Protein AF-A0A1Q9LQE5-F1 (afdb_monomer_lite)

Organism: NCBI:txid1193682

Foldseek 3Di:
DQLLVLLLVLLVVLLVLLVVCAPPPQLVLQLVLLVQLLVLLVVLLVCVVVVHALVVNLVSNVCSLPRDPVNVVLQVVLVVCVVPHDRHSSSSSSVSCVVSSVVLNVLSNVLSVLSVVLVVLVVVLPDPPDDPVVSVVSVVVSVVSVVVSSVSSVSSSVSSVSNSVSSCCSNVPDDD

Secondary structure (DSSP, 8-state):
--THHHHHHHHHHTGGGGGGGTT-HHHHHHHHHHHHHHHHHHHHHHHHHTT--HHHHHHHHTTTTSPPHHHHHHHHHHHHHHHHSPPPHHHHHHHHHHHHHHHHHHHHHHHHHHHHHHHHHHHHHT-TTS-HHHHHHHHHHHHHHHHHHHHHHHHHHHHHHHHHHHHHHHHH----

pLDDT: mean 89.8, std 9.37, range [42.75, 97.19]

Sequence (176 aa):
MRTGEPLSHALSTLRADRHALRGEHAPALVVAALHQGAVLWEMAVSAFDQGAGALDVVDGVDRALAPGPELAGEFARARERAEHALPVAVDRFMLAVEPVLGELEARSQAVVGKLRKAAGMERKSQSRWRGSERRATLLVERDLVVEEVRVAIAALLDEVGAAKSALDKFLARSPR

Radius of gyration: 19.89 Å; chains: 1; bounding box: 49×28×58 Å

Structure (mmCIF, N/CA/C/O backbone):
data_AF-A0A1Q9LQE5-F1
#
_entry.id   AF-A0A1Q9LQE5-F1
#
loop_
_atom_site.group_PDB
_atom_site.id
_atom_site.type_symbol
_atom_site.label_atom_id
_atom_site.label_alt_id
_atom_site.label_comp_id
_atom_site.label_asym_id
_atom_site.label_entity_id
_atom_site.label_seq_id
_atom_site.pdbx_PDB_ins_code
_atom_site.Cartn_x
_atom_site.Cartn_y
_atom_site.Cartn_z
_atom_site.occupancy
_atom_site.B_iso_or_equiv
_atom_site.auth_seq_id
_atom_site.auth_comp_id
_atom_site.auth_asym_id
_atom_site.auth_atom_id
_atom_site.pdbx_PDB_model_num
ATOM 1 N N . MET A 1 1 ? 11.270 -11.385 7.922 1.00 42.75 1 MET A N 1
ATOM 2 C CA . MET A 1 1 ? 9.993 -11.383 8.668 1.00 42.75 1 MET A CA 1
ATOM 3 C C . MET A 1 1 ? 8.879 -11.075 7.688 1.00 42.75 1 MET A C 1
ATOM 5 O O . MET A 1 1 ? 9.031 -10.121 6.936 1.00 42.75 1 MET A O 1
ATOM 9 N N . ARG A 1 2 ? 7.818 -11.888 7.647 1.00 53.72 2 ARG A N 1
ATOM 10 C CA . ARG A 1 2 ? 6.624 -11.609 6.831 1.00 53.72 2 ARG A CA 1
ATOM 11 C C . ARG A 1 2 ? 5.779 -10.574 7.583 1.00 53.72 2 ARG A C 1
ATOM 13 O O . ARG A 1 2 ? 5.435 -10.823 8.731 1.00 53.72 2 ARG A O 1
ATOM 20 N N . THR A 1 3 ? 5.440 -9.439 6.978 1.00 58.16 3 THR A N 1
ATOM 21 C CA . THR A 1 3 ? 4.709 -8.323 7.635 1.00 58.16 3 THR A CA 1
ATOM 22 C C . THR A 1 3 ? 3.282 -8.670 8.087 1.00 58.16 3 THR A C 1
ATOM 24 O O . THR A 1 3 ? 2.719 -7.998 8.951 1.00 58.16 3 THR A O 1
ATOM 27 N N . GLY A 1 4 ? 2.719 -9.786 7.610 1.00 58.00 4 GLY A N 1
ATOM 28 C CA . GLY A 1 4 ? 1.448 -10.329 8.104 1.00 58.00 4 GLY A CA 1
ATOM 29 C C . GLY A 1 4 ? 1.481 -10.858 9.551 1.00 58.00 4 GLY A C 1
ATOM 30 O O . GLY A 1 4 ? 0.439 -10.881 10.214 1.00 58.00 4 GLY A O 1
ATOM 31 N N . GLU A 1 5 ? 2.649 -11.257 10.072 1.00 66.44 5 GLU A N 1
ATOM 32 C CA . GLU A 1 5 ? 2.821 -11.621 11.491 1.00 66.44 5 GLU A CA 1
ATOM 33 C C . GLU A 1 5 ? 2.665 -10.408 12.429 1.00 66.44 5 GLU A C 1
ATOM 35 O O . GLU A 1 5 ? 1.870 -10.510 13.367 1.00 66.44 5 GLU A O 1
ATOM 40 N N . PRO A 1 6 ? 3.323 -9.254 12.172 1.00 78.25 6 PRO A N 1
ATOM 41 C CA . PRO A 1 6 ? 3.128 -8.020 12.930 1.00 78.25 6 PRO A CA 1
ATOM 42 C C . PRO A 1 6 ? 1.665 -7.617 13.095 1.00 78.25 6 PRO A C 1
ATOM 44 O O . PRO A 1 6 ? 1.225 -7.361 14.215 1.00 78.25 6 PRO A O 1
ATOM 47 N N . LEU A 1 7 ? 0.887 -7.621 12.008 1.00 85.81 7 LEU A N 1
ATOM 48 C CA . LEU A 1 7 ? -0.514 -7.211 12.068 1.00 85.81 7 LEU A CA 1
ATOM 49 C C . LEU A 1 7 ? -1.382 -8.231 12.802 1.00 85.81 7 LEU A C 1
ATOM 51 O O . LEU A 1 7 ? -2.207 -7.858 13.628 1.00 85.81 7 LEU A O 1
ATOM 55 N N . SER A 1 8 ? -1.184 -9.527 12.556 1.00 85.75 8 SER A N 1
ATOM 56 C CA . SER A 1 8 ? -1.928 -10.570 13.275 1.00 85.75 8 SER A CA 1
ATOM 57 C C . SER A 1 8 ? -1.664 -10.511 14.783 1.00 85.75 8 SER A C 1
ATOM 59 O O . SER A 1 8 ? -2.589 -10.671 15.581 1.00 85.75 8 SER A O 1
ATOM 61 N N . HIS A 1 9 ? -0.417 -10.233 15.173 1.00 87.19 9 HIS A N 1
ATOM 62 C CA . HIS A 1 9 ? -0.033 -10.015 16.562 1.00 87.19 9 HIS A CA 1
ATOM 63 C C . HIS A 1 9 ? -0.676 -8.740 17.131 1.00 87.19 9 HIS A C 1
ATOM 65 O O . HIS A 1 9 ? -1.316 -8.807 18.180 1.00 87.19 9 HIS A O 1
ATOM 71 N N . ALA A 1 10 ? -0.601 -7.611 16.421 1.00 85.75 10 ALA A N 1
ATOM 72 C CA . ALA A 1 10 ? -1.224 -6.349 16.828 1.00 85.75 10 ALA A CA 1
ATOM 73 C C . ALA A 1 10 ? -2.752 -6.469 16.982 1.00 85.75 10 ALA A C 1
ATOM 75 O O . ALA A 1 10 ? -3.330 -5.981 17.944 1.00 85.75 10 ALA A O 1
ATOM 76 N N . LEU A 1 11 ? -3.424 -7.203 16.095 1.00 89.50 11 LEU A N 1
ATOM 77 C CA . LEU A 1 11 ? -4.863 -7.460 16.199 1.00 89.50 11 LEU A CA 1
ATOM 78 C C . LEU A 1 11 ? -5.206 -8.431 17.338 1.00 89.50 11 LEU A C 1
ATOM 80 O O . LEU A 1 11 ? -6.315 -8.397 17.874 1.00 89.50 11 LEU A O 1
ATOM 84 N N . SER A 1 12 ? -4.281 -9.310 17.733 1.00 89.12 12 SER A N 1
ATOM 85 C CA . SER A 1 12 ? -4.516 -10.245 18.837 1.00 89.12 12 SER A CA 1
ATOM 86 C C . SER A 1 12 ? -4.635 -9.537 20.189 1.00 89.12 12 SER A C 1
ATOM 88 O O . SER A 1 12 ? -5.452 -9.952 21.015 1.00 89.12 12 SER A O 1
ATOM 90 N N . THR A 1 13 ? -3.905 -8.434 20.385 1.00 89.50 13 THR A N 1
ATOM 91 C CA . THR A 1 13 ? -3.976 -7.621 21.610 1.00 89.50 13 THR A CA 1
ATOM 92 C C . THR A 1 13 ? -5.293 -6.844 21.704 1.00 89.50 13 THR A C 1
ATOM 94 O O . THR A 1 13 ? -5.774 -6.583 22.802 1.00 89.50 13 THR A O 1
ATOM 97 N N . LEU A 1 14 ? -5.940 -6.573 20.565 1.00 90.81 14 LEU A N 1
ATOM 98 C CA . LEU A 1 14 ? -7.230 -5.878 20.457 1.00 90.81 14 LEU A CA 1
ATOM 99 C C . LEU A 1 14 ? -8.440 -6.817 20.463 1.00 90.81 14 LEU A C 1
ATOM 101 O O . LEU A 1 14 ? -9.565 -6.414 20.165 1.00 90.81 14 LEU A O 1
ATOM 105 N N . ARG A 1 15 ? -8.251 -8.100 20.786 1.00 88.88 15 ARG A N 1
ATOM 106 C CA . ARG A 1 15 ? -9.335 -9.089 20.727 1.00 88.88 15 ARG A CA 1
ATOM 107 C C . ARG A 1 15 ? -10.528 -8.731 21.620 1.00 88.88 15 ARG A C 1
ATOM 109 O O . ARG A 1 15 ? -11.655 -9.025 21.228 1.00 88.88 15 ARG A O 1
ATOM 116 N N . ALA A 1 16 ? -10.289 -8.104 22.773 1.00 88.12 16 ALA A N 1
ATOM 117 C CA . ALA A 1 16 ? -11.345 -7.650 23.682 1.00 88.12 16 ALA A CA 1
ATOM 118 C C . ALA A 1 16 ? -12.178 -6.491 23.099 1.00 88.12 16 ALA A C 1
ATOM 120 O O . ALA A 1 16 ? -13.371 -6.393 23.370 1.00 88.12 16 ALA A O 1
ATOM 121 N N . ASP A 1 17 ? -11.573 -5.673 22.236 1.00 89.25 17 ASP A N 1
ATOM 122 C CA . ASP A 1 17 ? -12.185 -4.477 21.644 1.00 89.25 17 ASP A CA 1
ATOM 123 C C . ASP A 1 17 ? -13.004 -4.771 20.389 1.00 89.25 17 ASP A C 1
ATOM 125 O O . ASP A 1 17 ? -13.729 -3.916 19.885 1.00 89.25 17 ASP A O 1
ATOM 129 N N . ARG A 1 18 ? -12.918 -6.000 19.878 1.00 85.88 18 ARG A N 1
ATOM 130 C CA . ARG A 1 18 ? -13.476 -6.394 18.584 1.00 85.88 18 ARG A CA 1
ATOM 131 C C . ARG A 1 18 ? -14.960 -6.051 18.419 1.00 85.88 18 ARG A C 1
ATOM 133 O O . ARG A 1 18 ? -15.360 -5.609 17.346 1.00 85.88 18 ARG A O 1
ATOM 140 N N . HIS A 1 19 ? -15.776 -6.243 19.455 1.00 85.94 19 HIS A N 1
ATOM 141 C CA . HIS A 1 19 ? -17.210 -5.942 19.382 1.00 85.94 19 HIS A CA 1
ATOM 142 C C . HIS A 1 19 ? -17.487 -4.444 19.218 1.00 85.94 19 HIS A C 1
ATOM 144 O O . HIS A 1 19 ? -18.407 -4.080 18.491 1.00 85.94 19 HIS A O 1
ATOM 150 N N . ALA A 1 20 ? -16.671 -3.594 19.844 1.00 89.00 20 ALA A N 1
ATOM 151 C CA . ALA A 1 20 ? -16.793 -2.143 19.759 1.00 89.00 20 ALA A CA 1
ATOM 152 C C . ALA A 1 20 ? -16.316 -1.582 18.409 1.00 89.00 20 ALA A C 1
ATOM 154 O O . ALA A 1 20 ? -16.651 -0.460 18.069 1.00 89.00 20 ALA A O 1
ATOM 155 N N . LEU A 1 21 ? -15.566 -2.361 17.623 1.00 89.94 21 LEU A N 1
ATOM 156 C CA . LEU A 1 21 ? -15.099 -1.975 16.285 1.00 89.94 21 LEU A CA 1
ATOM 157 C C . LEU A 1 21 ? -16.122 -2.264 15.177 1.00 89.94 21 LEU A C 1
ATOM 159 O O . LEU A 1 21 ? -15.861 -2.032 13.996 1.00 89.94 21 LEU A O 1
ATOM 163 N N . ARG A 1 22 ? -17.282 -2.828 15.521 1.00 84.19 22 ARG A N 1
ATOM 164 C CA . ARG A 1 22 ? -18.277 -3.243 14.537 1.00 84.19 22 ARG A CA 1
ATOM 165 C C . ARG A 1 22 ? -19.078 -2.048 14.029 1.00 84.19 22 ARG A C 1
ATOM 167 O O . ARG A 1 22 ? -19.737 -1.372 14.804 1.00 84.19 22 ARG A O 1
ATOM 174 N N . GLY A 1 23 ? -19.104 -1.879 12.707 1.00 85.12 23 GLY A N 1
ATOM 175 C CA . GLY A 1 23 ? -19.812 -0.763 12.069 1.00 85.12 23 GLY A CA 1
ATOM 176 C C . GLY A 1 23 ? -19.050 0.558 12.148 1.00 85.12 23 GLY A C 1
ATOM 177 O O . GLY A 1 23 ? -19.525 1.552 11.608 1.00 85.12 23 GLY A O 1
ATOM 178 N N . GLU A 1 24 ? -17.867 0.554 12.766 1.00 91.94 24 GLU A N 1
ATOM 179 C CA . GLU A 1 24 ? -16.967 1.695 12.755 1.00 91.94 24 GLU A CA 1
ATOM 180 C C . GLU A 1 24 ? -16.450 1.947 11.340 1.00 91.94 24 GLU A C 1
ATOM 182 O O . GLU A 1 24 ? -16.108 1.025 10.592 1.00 91.94 24 GLU A O 1
ATOM 187 N N . HIS A 1 25 ? -16.372 3.225 10.991 1.00 92.62 25 HIS A N 1
ATOM 188 C CA . HIS A 1 25 ? -15.945 3.667 9.669 1.00 92.62 25 HIS A CA 1
ATOM 189 C C . HIS A 1 25 ? -14.440 3.469 9.449 1.00 92.62 25 HIS A C 1
ATOM 191 O O . HIS A 1 25 ? -14.009 3.012 8.392 1.00 92.62 25 HIS A O 1
ATOM 197 N N . ALA A 1 26 ? -13.624 3.736 10.473 1.00 93.19 26 ALA A N 1
ATOM 198 C CA . ALA A 1 26 ? -12.168 3.730 10.341 1.00 93.19 26 ALA A CA 1
ATOM 199 C C . ALA A 1 26 ? -11.573 2.356 9.939 1.00 93.19 26 ALA A C 1
ATOM 201 O O . ALA A 1 26 ? -10.749 2.317 9.021 1.00 93.19 26 ALA A O 1
ATOM 202 N N . PRO A 1 27 ? -12.013 1.205 10.498 1.00 93.19 27 PRO A N 1
ATOM 203 C CA . PRO A 1 27 ? -11.592 -0.107 9.998 1.00 93.19 27 PRO A CA 1
ATOM 204 C C . PRO A 1 27 ? -11.958 -0.361 8.530 1.00 93.19 27 PRO A C 1
ATOM 206 O O . PRO A 1 27 ? -11.178 -0.982 7.806 1.00 93.19 27 PRO A O 1
ATOM 209 N N . ALA A 1 28 ? -13.113 0.131 8.068 1.00 92.69 28 ALA A N 1
ATOM 210 C CA . ALA A 1 28 ? -13.520 -0.007 6.672 1.00 92.69 28 ALA A CA 1
ATOM 211 C C . ALA A 1 28 ? -12.613 0.809 5.736 1.00 92.69 28 ALA A C 1
ATOM 213 O O . ALA A 1 28 ? -12.234 0.308 4.678 1.00 92.69 28 ALA A O 1
ATOM 214 N N . LEU A 1 29 ? -12.193 2.011 6.152 1.00 94.56 29 LEU A N 1
ATOM 215 C CA . LEU A 1 29 ? -11.227 2.830 5.409 1.00 94.56 29 LEU A CA 1
ATOM 216 C C . LEU A 1 29 ? -9.871 2.132 5.247 1.00 94.56 29 LEU A C 1
ATOM 218 O O . LEU A 1 29 ? -9.301 2.156 4.158 1.00 94.56 29 LEU A O 1
ATOM 222 N N . VAL A 1 30 ? -9.370 1.468 6.295 1.00 95.12 30 VAL A N 1
ATOM 223 C CA . VAL A 1 30 ? -8.126 0.679 6.226 1.00 95.12 30 VAL A CA 1
ATOM 224 C C . VAL A 1 30 ? -8.242 -0.434 5.182 1.00 95.12 30 VAL A C 1
ATOM 226 O O . VAL A 1 30 ? -7.365 -0.584 4.329 1.00 95.12 30 VAL A O 1
ATOM 229 N N . VAL A 1 31 ? -9.322 -1.221 5.235 1.00 93.69 31 VAL A N 1
ATOM 230 C CA . VAL A 1 31 ? -9.542 -2.331 4.293 1.00 93.69 31 VAL A CA 1
ATOM 231 C C . VAL A 1 31 ? -9.688 -1.809 2.863 1.00 93.69 31 VAL A C 1
ATOM 233 O O . VAL A 1 31 ? -9.109 -2.387 1.941 1.00 93.69 31 VAL A O 1
ATOM 236 N N . ALA A 1 32 ? -10.410 -0.702 2.675 1.00 93.62 32 ALA A N 1
ATOM 237 C CA . ALA A 1 32 ? -10.574 -0.059 1.378 1.00 93.62 32 ALA A CA 1
ATOM 238 C C . ALA A 1 32 ? -9.234 0.427 0.804 1.00 93.62 32 ALA A C 1
ATOM 240 O O . ALA A 1 32 ? -8.944 0.144 -0.357 1.00 93.62 32 ALA A O 1
ATOM 241 N N . ALA A 1 33 ? -8.391 1.075 1.615 1.00 94.81 33 ALA A N 1
ATOM 242 C CA . ALA A 1 33 ? -7.073 1.549 1.192 1.00 94.81 33 ALA A CA 1
ATOM 243 C C . ALA A 1 33 ? -6.151 0.393 0.767 1.00 94.81 33 ALA A C 1
ATOM 245 O O . ALA A 1 33 ? -5.557 0.439 -0.310 1.00 94.81 33 ALA A O 1
ATOM 246 N N . LEU A 1 34 ? -6.087 -0.684 1.560 1.00 95.38 34 LEU A N 1
ATOM 247 C CA . LEU A 1 34 ? -5.317 -1.883 1.204 1.00 95.38 34 LEU A CA 1
ATOM 248 C C . LEU A 1 34 ? -5.832 -2.534 -0.084 1.00 95.38 34 LEU A C 1
ATOM 250 O O . LEU A 1 34 ? -5.042 -2.958 -0.925 1.00 95.38 34 LEU A O 1
ATOM 254 N N . HIS A 1 35 ? -7.154 -2.612 -0.250 1.00 95.31 35 HIS A N 1
ATOM 255 C CA . HIS A 1 35 ? -7.751 -3.185 -1.449 1.00 95.31 35 HIS A CA 1
ATOM 256 C C . HIS A 1 35 ? -7.454 -2.347 -2.694 1.00 95.31 35 HIS A C 1
ATOM 258 O O . HIS A 1 35 ? -7.030 -2.903 -3.704 1.00 95.31 35 HIS A O 1
ATOM 264 N N . GLN A 1 36 ? -7.634 -1.029 -2.614 1.00 95.00 36 GLN A N 1
ATOM 265 C CA . GLN A 1 36 ? -7.340 -0.115 -3.711 1.00 95.00 36 GLN A CA 1
ATOM 266 C C . GLN A 1 36 ? -5.861 -0.179 -4.104 1.00 95.00 36 GLN A C 1
ATOM 268 O O . GLN A 1 36 ? -5.548 -0.267 -5.290 1.00 95.00 36 GLN A O 1
ATOM 273 N N . GLY A 1 37 ? -4.954 -0.195 -3.125 1.00 95.94 37 GLY A N 1
ATOM 274 C CA . GLY A 1 37 ? -3.525 -0.304 -3.391 1.00 95.94 37 GLY A CA 1
ATOM 275 C C . GLY A 1 37 ? -3.124 -1.616 -4.048 1.00 95.94 37 GLY A C 1
ATOM 276 O O . GLY A 1 37 ? -2.338 -1.598 -4.994 1.00 95.94 37 GLY A O 1
ATOM 277 N N . ALA A 1 38 ? -3.702 -2.739 -3.608 1.00 96.12 38 ALA A N 1
ATOM 278 C CA . ALA A 1 38 ? -3.507 -4.029 -4.266 1.00 96.12 38 ALA A CA 1
ATOM 279 C C . ALA A 1 38 ? -3.970 -3.984 -5.729 1.00 96.12 38 ALA A C 1
ATOM 281 O O . ALA A 1 38 ? -3.205 -4.347 -6.615 1.00 96.12 38 ALA A O 1
ATOM 282 N N . VAL A 1 39 ? -5.172 -3.457 -5.988 1.00 96.31 39 VAL A N 1
ATOM 283 C CA . VAL A 1 39 ? -5.730 -3.350 -7.345 1.00 96.31 39 VAL A CA 1
ATOM 284 C C . VAL A 1 39 ? -4.834 -2.510 -8.257 1.00 96.31 39 VAL A C 1
ATOM 286 O O . VAL A 1 39 ? -4.568 -2.909 -9.387 1.00 96.31 39 VAL A O 1
ATOM 289 N N . LEU A 1 40 ? -4.320 -1.371 -7.782 1.00 96.19 40 LEU A N 1
ATOM 290 C CA . LEU A 1 40 ? -3.417 -0.528 -8.576 1.00 96.19 40 LEU A CA 1
ATOM 291 C C . LEU A 1 40 ? -2.114 -1.258 -8.936 1.00 96.19 40 LEU A C 1
ATOM 293 O O . LEU A 1 40 ? -1.651 -1.171 -10.073 1.00 96.19 40 LEU A O 1
ATOM 297 N N . TRP A 1 41 ? -1.545 -2.019 -7.999 1.00 96.44 41 TRP A N 1
ATOM 298 C CA . TRP A 1 41 ? -0.354 -2.829 -8.259 1.00 96.44 41 TRP A CA 1
ATOM 299 C C . TRP A 1 41 ? -0.629 -4.028 -9.178 1.00 96.44 41 TRP A C 1
ATOM 301 O O . TRP A 1 41 ? 0.189 -4.327 -10.045 1.00 96.44 41 TRP A O 1
ATOM 311 N N . GLU A 1 42 ? -1.781 -4.683 -9.056 1.00 95.62 42 GLU A N 1
ATOM 312 C CA . GLU A 1 42 ? -2.210 -5.753 -9.967 1.00 95.62 42 GLU A CA 1
ATOM 313 C C . GLU A 1 42 ? -2.409 -5.224 -11.397 1.00 95.62 42 GLU A C 1
ATOM 315 O O . GLU A 1 42 ? -1.950 -5.840 -12.362 1.00 95.62 42 GLU A O 1
ATOM 320 N N . MET A 1 43 ? -3.019 -4.044 -11.545 1.00 94.62 43 MET A N 1
ATOM 321 C CA . MET A 1 43 ? -3.150 -3.362 -12.836 1.00 94.62 43 MET A CA 1
ATOM 322 C C . MET A 1 43 ? -1.786 -3.014 -13.437 1.00 94.62 43 MET A C 1
ATOM 324 O O . MET A 1 43 ? -1.586 -3.193 -14.636 1.00 94.62 43 MET A O 1
ATOM 328 N N . ALA A 1 44 ? -0.835 -2.563 -12.616 1.00 92.44 44 ALA A N 1
ATOM 329 C CA . ALA A 1 44 ? 0.535 -2.299 -13.044 1.00 92.44 44 ALA A CA 1
ATOM 330 C C . ALA A 1 44 ? 1.248 -3.558 -13.560 1.00 92.44 44 ALA A C 1
ATOM 332 O O . ALA A 1 44 ? 1.891 -3.510 -14.607 1.00 92.44 44 ALA A O 1
ATOM 333 N N . VAL A 1 45 ? 1.106 -4.693 -12.867 1.00 92.69 45 VAL A N 1
ATOM 334 C CA . VAL A 1 45 ? 1.646 -5.984 -13.331 1.00 92.69 45 VAL A CA 1
ATOM 335 C C . VAL A 1 45 ? 1.013 -6.380 -14.661 1.00 92.69 4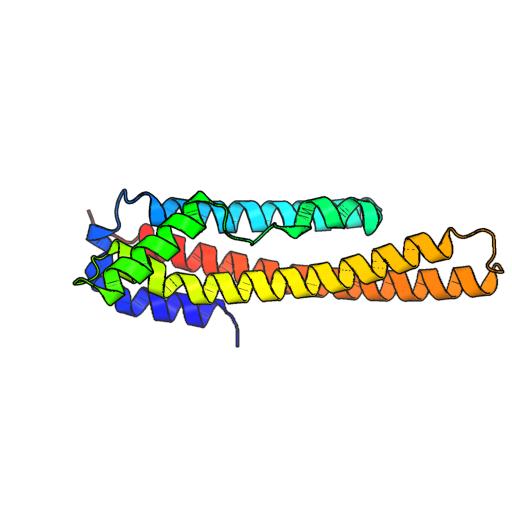5 VAL A C 1
ATOM 337 O O . VAL A 1 45 ? 1.731 -6.683 -15.609 1.00 92.69 45 VAL A O 1
ATOM 340 N N . SER A 1 46 ? -0.315 -6.287 -14.766 1.00 93.31 46 SER A N 1
ATOM 341 C CA . SER A 1 46 ? -1.022 -6.594 -16.010 1.00 93.31 46 SER A CA 1
ATOM 342 C C . SER A 1 46 ? -0.596 -5.685 -17.168 1.00 93.31 46 SER A C 1
ATOM 344 O O . SER A 1 46 ? -0.484 -6.146 -18.302 1.00 93.31 46 SER A O 1
ATOM 346 N N . ALA A 1 47 ? -0.310 -4.408 -16.899 1.00 91.62 47 ALA A N 1
ATOM 347 C CA . ALA A 1 47 ? 0.212 -3.487 -17.901 1.00 91.62 47 ALA A CA 1
ATOM 348 C C . ALA A 1 47 ? 1.602 -3.923 -18.396 1.00 91.62 47 ALA A C 1
ATOM 350 O O . ALA A 1 47 ? 1.835 -3.941 -19.605 1.00 91.62 47 ALA A O 1
ATOM 351 N N . PHE A 1 48 ? 2.502 -4.348 -17.500 1.00 89.06 48 PHE A N 1
ATOM 352 C CA . PHE A 1 48 ? 3.792 -4.919 -17.910 1.00 89.06 48 PHE A CA 1
ATOM 353 C C . PHE A 1 48 ? 3.630 -6.192 -18.742 1.00 89.06 48 PHE A C 1
ATOM 355 O O . PHE A 1 48 ? 4.319 -6.341 -19.750 1.00 89.06 48 PHE A O 1
ATOM 362 N N . ASP A 1 49 ? 2.696 -7.075 -18.379 1.00 90.00 49 ASP A N 1
ATOM 363 C CA . ASP A 1 49 ? 2.403 -8.299 -19.139 1.00 90.00 49 ASP A CA 1
ATOM 364 C C . ASP A 1 49 ? 1.916 -7.995 -20.567 1.00 90.00 49 ASP A C 1
ATOM 366 O O . ASP A 1 49 ? 2.141 -8.777 -21.490 1.00 90.00 49 ASP A O 1
ATOM 370 N N . GLN A 1 50 ? 1.284 -6.835 -20.758 1.00 92.81 50 GLN A N 1
ATOM 371 C CA . GLN A 1 50 ? 0.820 -6.324 -22.051 1.00 92.81 50 GLN A CA 1
ATOM 372 C C . GLN A 1 50 ? 1.883 -5.493 -22.795 1.00 92.81 50 GLN A C 1
ATOM 374 O O . GLN A 1 50 ? 1.625 -5.008 -23.897 1.00 92.81 50 GLN A O 1
ATOM 379 N N . GLY A 1 51 ? 3.081 -5.335 -22.223 1.00 88.25 51 GLY A N 1
ATOM 380 C CA . GLY A 1 51 ? 4.199 -4.610 -22.829 1.00 88.25 51 GLY A CA 1
ATOM 381 C C . GLY A 1 51 ? 4.224 -3.102 -22.565 1.00 88.25 51 GLY A C 1
ATOM 382 O O . GLY A 1 51 ? 4.923 -2.386 -23.285 1.00 88.25 51 GLY A O 1
ATOM 383 N N . ALA A 1 52 ? 3.488 -2.604 -21.564 1.00 89.19 52 ALA A N 1
ATOM 384 C CA . ALA A 1 52 ? 3.549 -1.198 -21.161 1.00 89.19 52 ALA A CA 1
ATOM 385 C C . ALA A 1 52 ? 4.953 -0.799 -20.670 1.00 89.19 52 ALA A C 1
ATOM 387 O O . ALA A 1 52 ? 5.682 -1.605 -20.081 1.00 89.19 52 ALA A O 1
ATOM 388 N N . GLY A 1 53 ? 5.329 0.462 -20.901 1.00 87.44 53 GLY A N 1
ATOM 389 C CA . GLY A 1 53 ? 6.588 1.012 -20.409 1.00 87.44 53 GLY A CA 1
ATOM 390 C C . GLY A 1 53 ? 6.532 1.343 -18.919 1.00 87.44 53 GLY A C 1
ATOM 391 O O . GLY A 1 53 ? 5.470 1.582 -18.345 1.00 87.44 53 GLY A O 1
ATOM 392 N N . ALA A 1 54 ? 7.697 1.434 -18.283 1.00 87.94 54 ALA A N 1
ATOM 393 C CA . ALA A 1 54 ? 7.810 1.862 -16.891 1.00 87.94 54 ALA A CA 1
ATOM 394 C C . ALA A 1 54 ? 7.252 3.278 -16.656 1.00 87.94 54 ALA A C 1
ATOM 396 O O . ALA A 1 54 ? 6.729 3.563 -15.578 1.00 87.94 54 ALA A O 1
ATOM 397 N N . LEU A 1 55 ? 7.360 4.162 -17.656 1.00 85.94 55 LEU A N 1
ATOM 398 C CA . LEU A 1 55 ? 6.769 5.505 -17.623 1.00 85.94 55 LEU A CA 1
ATOM 399 C C . LEU A 1 55 ? 5.244 5.486 -17.490 1.00 85.94 55 LEU A C 1
ATOM 401 O O . LEU A 1 55 ? 4.708 6.294 -16.743 1.00 85.94 55 LEU A O 1
ATOM 405 N N . ASP A 1 56 ? 4.566 4.574 -18.187 1.00 86.94 56 ASP A N 1
ATOM 406 C CA . ASP A 1 56 ? 3.098 4.525 -18.221 1.00 86.94 56 ASP A CA 1
ATOM 407 C C . ASP A 1 56 ? 2.524 4.024 -16.890 1.00 86.94 56 ASP A C 1
ATOM 409 O O . ASP A 1 56 ? 1.424 4.390 -16.483 1.00 86.94 56 ASP A O 1
ATOM 413 N N . VAL A 1 57 ? 3.292 3.185 -16.194 1.00 90.00 57 VAL A N 1
ATOM 414 C CA . VAL A 1 57 ? 2.863 2.531 -14.958 1.00 90.00 57 VAL A CA 1
ATOM 415 C C . VAL A 1 57 ? 3.080 3.416 -13.729 1.00 90.00 57 VAL A C 1
ATOM 417 O O . VAL A 1 57 ? 2.264 3.391 -12.808 1.00 90.00 57 VAL A O 1
ATOM 420 N N . VAL A 1 58 ? 4.169 4.194 -13.687 1.00 91.44 58 VAL A N 1
ATOM 421 C CA . VAL A 1 58 ? 4.629 4.855 -12.451 1.00 91.44 58 VAL A CA 1
ATOM 422 C C . VAL A 1 58 ? 3.604 5.814 -11.849 1.00 91.44 58 VAL A C 1
ATOM 424 O O . VAL A 1 58 ? 3.425 5.819 -10.632 1.00 91.44 58 VAL A O 1
ATOM 427 N N . ASP A 1 59 ? 2.889 6.562 -12.687 1.00 87.12 59 ASP A N 1
ATOM 428 C CA . ASP A 1 59 ? 1.904 7.547 -12.237 1.00 87.12 59 ASP A CA 1
ATOM 429 C C . ASP A 1 59 ? 0.669 6.875 -11.616 1.00 87.12 59 ASP A C 1
ATOM 431 O O . ASP A 1 59 ? 0.059 7.422 -10.697 1.00 87.12 59 ASP A O 1
ATOM 435 N N . GLY A 1 60 ? 0.328 5.660 -12.063 1.00 87.88 60 GLY A N 1
ATOM 436 C CA . GLY A 1 60 ? -0.807 4.895 -11.543 1.00 87.88 60 GLY A CA 1
ATOM 437 C C . GLY A 1 60 ? -0.569 4.297 -10.154 1.00 87.88 60 GLY A C 1
ATOM 438 O O . GLY A 1 60 ? -1.523 4.089 -9.406 1.00 87.88 60 GLY A O 1
ATOM 439 N N . VAL A 1 61 ? 0.690 4.045 -9.784 1.00 92.56 61 VAL A N 1
ATOM 440 C CA . VAL A 1 61 ? 1.048 3.352 -8.531 1.00 92.56 61 VAL A CA 1
ATOM 441 C C . VAL A 1 61 ? 1.742 4.233 -7.497 1.00 92.56 61 VAL A C 1
ATOM 443 O O . VAL A 1 61 ? 1.939 3.794 -6.364 1.00 92.56 61 VAL A O 1
ATOM 446 N N . ASP A 1 62 ? 2.072 5.481 -7.841 1.00 91.19 62 ASP A N 1
ATOM 447 C CA . ASP A 1 62 ? 2.845 6.399 -6.992 1.00 91.19 62 ASP A CA 1
ATOM 448 C C . ASP A 1 62 ? 2.277 6.556 -5.577 1.00 91.19 62 ASP A C 1
ATOM 450 O O . ASP A 1 62 ? 3.012 6.761 -4.615 1.00 91.19 62 ASP A O 1
ATOM 454 N N . ARG A 1 63 ? 0.956 6.434 -5.440 1.00 91.56 63 ARG A N 1
ATOM 455 C CA . ARG A 1 63 ? 0.238 6.564 -4.168 1.00 91.56 63 ARG A CA 1
ATOM 456 C C . ARG A 1 63 ? -0.588 5.335 -3.809 1.00 91.56 63 ARG A C 1
ATOM 458 O O . ARG A 1 63 ? -1.467 5.443 -2.966 1.00 91.56 63 ARG A O 1
ATOM 465 N N . ALA A 1 64 ? -0.319 4.181 -4.424 1.00 91.25 64 ALA A N 1
ATOM 466 C CA . ALA A 1 64 ? -1.178 3.002 -4.307 1.00 91.25 64 ALA A CA 1
ATOM 467 C C . ALA A 1 64 ? -1.466 2.596 -2.851 1.00 91.25 64 ALA A C 1
ATOM 469 O O . ALA A 1 64 ? -2.603 2.290 -2.517 1.00 91.25 64 ALA A O 1
ATOM 470 N N . LEU A 1 65 ? -0.459 2.643 -1.975 1.00 94.25 65 LEU A N 1
ATOM 471 C CA . LEU A 1 65 ? -0.594 2.287 -0.556 1.00 94.25 65 LEU A CA 1
ATOM 472 C C . LEU A 1 65 ? -0.465 3.482 0.397 1.00 94.25 65 LEU A C 1
ATOM 474 O O . LEU A 1 65 ? -0.409 3.288 1.609 1.00 94.25 65 LEU A O 1
ATOM 478 N N . ALA A 1 66 ? -0.429 4.706 -0.131 1.00 93.81 66 ALA A N 1
ATOM 479 C CA . ALA A 1 66 ? -0.419 5.896 0.707 1.00 93.81 66 ALA A CA 1
ATOM 480 C C . ALA A 1 66 ? -1.823 6.120 1.298 1.00 93.81 66 ALA A C 1
ATOM 482 O O . ALA A 1 66 ? -2.812 6.058 0.557 1.00 93.81 66 ALA A O 1
ATOM 483 N N . PRO A 1 67 ? -1.953 6.400 2.607 1.00 92.06 67 PRO A N 1
ATOM 484 C CA . PRO A 1 67 ? -3.250 6.685 3.199 1.00 92.06 67 PRO A CA 1
ATOM 485 C C . PRO A 1 67 ? -3.853 7.946 2.569 1.00 92.06 67 PRO A C 1
ATOM 487 O O . PRO A 1 67 ? -3.223 9.003 2.501 1.00 92.06 67 PRO A O 1
ATOM 490 N N . GLY A 1 68 ? -5.104 7.840 2.115 1.00 93.31 68 GLY A N 1
ATOM 491 C CA . GLY A 1 68 ? -5.865 8.997 1.649 1.00 93.31 68 GLY A CA 1
ATOM 492 C C . GLY A 1 68 ? -6.125 10.008 2.779 1.00 93.31 68 GLY A C 1
ATOM 493 O O . GLY A 1 68 ? -5.986 9.661 3.955 1.00 93.31 68 GLY A O 1
ATOM 494 N N . PRO A 1 69 ? -6.558 11.244 2.460 1.00 95.38 69 PRO A N 1
ATOM 495 C CA . PRO A 1 69 ? -6.740 12.307 3.456 1.00 95.38 69 PRO A CA 1
ATOM 496 C C . PRO A 1 69 ? -7.670 11.925 4.611 1.00 95.38 69 PRO A C 1
ATOM 498 O O . PRO A 1 69 ? -7.425 12.290 5.756 1.00 95.38 69 PRO A O 1
ATOM 501 N N . GLU A 1 70 ? -8.721 11.162 4.314 1.00 96.00 70 GLU A N 1
ATOM 502 C CA . GLU A 1 70 ? -9.689 10.705 5.307 1.00 96.00 70 GLU A CA 1
ATOM 503 C C . GLU A 1 70 ? -9.059 9.725 6.307 1.00 96.00 70 GLU A C 1
ATOM 505 O O . GLU A 1 70 ? -9.124 9.948 7.515 1.00 96.00 70 GLU A O 1
ATOM 510 N N . LEU A 1 71 ? -8.369 8.694 5.806 1.00 95.69 71 LEU A N 1
ATOM 511 C CA . LEU A 1 71 ? -7.674 7.707 6.633 1.0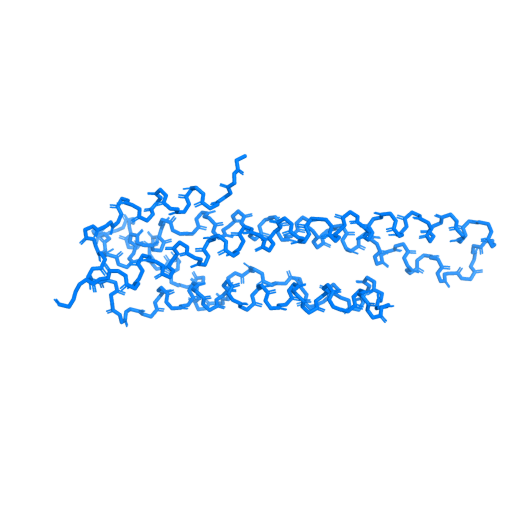0 95.69 71 LEU A CA 1
ATOM 512 C C . LEU A 1 71 ? -6.524 8.343 7.430 1.00 95.69 71 LEU A C 1
ATOM 514 O O . LEU A 1 71 ? -6.372 8.070 8.619 1.00 95.69 71 LEU A O 1
ATOM 518 N N . ALA A 1 72 ? -5.755 9.239 6.807 1.00 96.25 72 ALA A N 1
ATOM 519 C CA . ALA A 1 72 ? -4.722 10.016 7.490 1.00 96.25 72 ALA A CA 1
ATOM 520 C C . ALA A 1 72 ? -5.311 10.885 8.618 1.00 96.25 72 ALA A C 1
ATOM 522 O O . ALA A 1 72 ? -4.721 10.996 9.693 1.00 96.25 72 ALA A O 1
ATOM 523 N N . GLY A 1 73 ? -6.500 11.457 8.404 1.00 96.94 73 GLY A N 1
ATOM 524 C CA . GLY A 1 73 ? -7.233 12.211 9.417 1.00 96.94 73 GLY A CA 1
ATOM 525 C C . GLY A 1 73 ? -7.734 11.352 10.582 1.00 96.94 73 GLY A C 1
ATOM 526 O O . GLY A 1 73 ? -7.747 11.832 11.714 1.00 96.94 73 GLY A O 1
ATOM 527 N N . GLU A 1 74 ? -8.132 10.099 10.342 1.00 96.88 74 GLU A N 1
ATOM 528 C CA . GLU A 1 74 ? -8.463 9.147 11.418 1.00 96.88 74 GLU A CA 1
ATOM 529 C C . GLU A 1 74 ? -7.220 8.766 12.238 1.00 96.88 74 GLU A C 1
ATOM 531 O O . GLU A 1 74 ? -7.285 8.745 13.466 1.00 96.88 74 GLU A O 1
ATOM 536 N N . PHE A 1 75 ? -6.063 8.548 11.597 1.00 97.19 75 PHE A N 1
ATOM 537 C CA . PHE A 1 75 ? -4.806 8.307 12.319 1.00 97.19 75 PHE A CA 1
ATOM 538 C C . PHE A 1 75 ? -4.390 9.501 13.182 1.00 97.19 75 PHE A C 1
ATOM 540 O O . PHE A 1 75 ? -4.049 9.328 14.352 1.00 97.19 75 PHE A O 1
ATOM 547 N N . ALA A 1 76 ? -4.470 10.717 12.637 1.00 96.25 76 ALA A N 1
ATOM 548 C CA . ALA A 1 76 ? -4.166 11.932 13.388 1.00 96.25 76 ALA A CA 1
ATOM 549 C C . ALA A 1 76 ? -5.086 12.092 14.611 1.00 96.25 76 ALA A C 1
ATOM 551 O O . ALA A 1 76 ? -4.598 12.336 15.713 1.00 96.25 76 ALA A O 1
ATOM 552 N N . ARG A 1 77 ? -6.398 11.872 14.441 1.00 95.12 77 ARG A N 1
ATOM 553 C CA . ARG A 1 77 ? -7.376 11.915 15.540 1.00 95.12 77 ARG A CA 1
ATOM 554 C C . ARG A 1 77 ? -7.107 10.856 16.610 1.00 95.12 77 ARG A C 1
ATOM 556 O O . ARG A 1 77 ? -7.202 11.160 17.797 1.00 95.12 77 ARG A O 1
ATOM 563 N N . ALA A 1 78 ? -6.762 9.632 16.213 1.00 95.88 78 ALA A N 1
ATOM 564 C CA . ALA A 1 78 ? -6.429 8.565 17.154 1.00 95.88 78 ALA A CA 1
ATOM 565 C C . ALA A 1 78 ? -5.171 8.897 17.9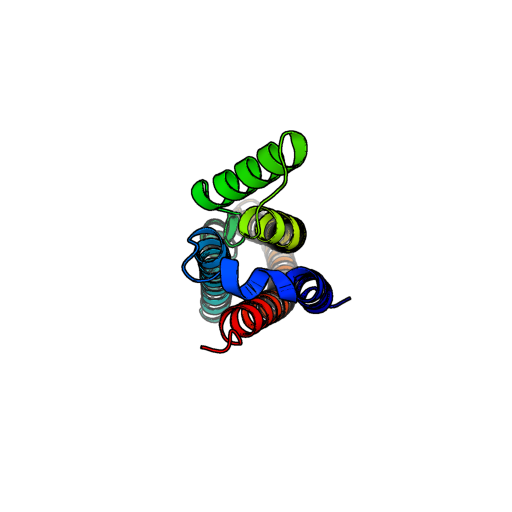78 1.00 95.88 78 ALA A C 1
ATOM 567 O O . ALA A 1 78 ? -5.158 8.671 19.189 1.00 95.88 78 ALA A O 1
ATOM 568 N N . ARG A 1 79 ? -4.141 9.482 17.344 1.00 95.94 79 ARG A N 1
ATOM 569 C CA . ARG A 1 79 ? -2.926 9.960 18.027 1.00 95.94 79 ARG A CA 1
ATOM 570 C C . ARG A 1 79 ? -3.225 11.083 19.016 1.00 95.94 79 ARG A C 1
ATOM 572 O O . ARG A 1 79 ? -2.878 10.956 20.185 1.00 95.94 79 ARG A O 1
ATOM 579 N N . GLU A 1 80 ? -3.945 12.114 18.581 1.00 94.94 80 GLU A N 1
ATOM 580 C CA . GLU A 1 80 ? -4.347 13.239 19.438 1.00 94.94 80 GLU A CA 1
ATOM 581 C C . GLU A 1 80 ? -5.127 12.760 20.674 1.00 94.94 80 GLU A C 1
ATOM 583 O O . GLU A 1 80 ? -4.859 13.172 21.805 1.00 94.94 80 GLU A O 1
ATOM 588 N N . ARG A 1 81 ? -6.066 11.825 20.488 1.00 93.94 81 ARG A N 1
ATOM 589 C CA . ARG A 1 81 ? -6.830 11.250 21.601 1.00 93.94 81 ARG A CA 1
ATOM 590 C C . ARG A 1 81 ? -5.979 10.415 22.538 1.00 93.94 81 ARG A C 1
ATOM 592 O O . ARG A 1 81 ? -6.220 10.471 23.735 1.00 93.94 81 ARG A O 1
ATOM 599 N N . ALA A 1 82 ? -5.010 9.657 22.038 1.00 92.81 82 ALA A N 1
ATOM 600 C CA . ALA A 1 82 ? -4.119 8.886 22.900 1.00 92.81 82 ALA A CA 1
ATOM 601 C C . ALA A 1 82 ? -3.179 9.771 23.734 1.00 92.81 82 ALA A C 1
ATOM 603 O O . ALA A 1 82 ? -2.772 9.363 24.820 1.00 92.81 82 ALA A O 1
ATOM 604 N N . GLU A 1 83 ? -2.855 10.974 23.255 1.00 92.44 83 GLU A N 1
ATOM 605 C CA . GLU A 1 83 ? -2.033 11.945 23.987 1.00 92.44 83 GLU A CA 1
ATOM 606 C C . GLU A 1 83 ? -2.813 12.673 25.093 1.00 92.44 83 GLU A C 1
ATOM 608 O O . GLU A 1 83 ? -2.252 12.979 26.147 1.00 92.44 83 GLU A O 1
ATOM 613 N N . HIS A 1 84 ? -4.105 12.944 24.878 1.00 90.00 84 HIS A N 1
ATOM 614 C CA . HIS A 1 84 ? -4.894 13.825 25.751 1.00 90.00 84 HIS A CA 1
ATOM 615 C C . HIS A 1 84 ? -6.071 13.155 26.472 1.00 90.00 84 HIS A C 1
ATOM 617 O O . HIS A 1 84 ? -6.670 13.762 27.362 1.00 90.00 84 HIS A O 1
ATOM 623 N N . ALA A 1 85 ? -6.425 11.924 26.111 1.00 87.38 85 ALA A N 1
ATOM 624 C CA . ALA A 1 85 ? -7.580 11.207 26.637 1.00 87.38 85 ALA A CA 1
ATOM 625 C C . ALA A 1 85 ? -7.321 9.694 26.744 1.00 87.38 85 ALA A C 1
ATOM 627 O O . ALA A 1 85 ? -6.277 9.175 26.354 1.00 87.38 85 ALA A O 1
ATOM 628 N N . LEU A 1 86 ? -8.291 8.961 27.300 1.00 87.44 86 LEU A N 1
ATOM 629 C CA . LEU A 1 86 ? -8.274 7.502 27.253 1.00 87.44 86 LEU A CA 1
ATOM 630 C C . LEU A 1 86 ? -8.712 7.055 25.844 1.00 87.44 86 LEU A C 1
ATOM 632 O O . LEU A 1 86 ? -9.866 7.306 25.486 1.00 87.44 86 LEU A O 1
ATOM 636 N N . PRO A 1 87 ? -7.849 6.391 25.052 1.00 90.12 87 PRO A N 1
ATOM 637 C CA . PRO A 1 87 ? -8.194 5.996 23.691 1.00 90.12 87 PRO A CA 1
ATOM 638 C C . PRO A 1 87 ? -9.335 4.980 23.708 1.00 90.12 87 PRO A C 1
ATOM 640 O O . PRO A 1 87 ? -9.287 3.997 24.458 1.00 90.12 87 PRO A O 1
ATOM 643 N N . VAL A 1 88 ? -10.353 5.189 22.872 1.00 93.62 88 VAL A N 1
ATOM 644 C CA . VAL A 1 88 ? -11.436 4.213 22.690 1.00 93.62 88 VAL A CA 1
ATOM 645 C C . VAL A 1 88 ? -10.973 3.054 21.800 1.00 93.62 88 VAL A C 1
ATOM 647 O O . VAL A 1 88 ? -9.872 3.069 21.251 1.00 93.62 88 VAL A O 1
ATOM 650 N N . ALA A 1 89 ? -11.805 2.019 21.659 1.00 93.81 89 ALA A N 1
ATOM 651 C CA . ALA A 1 89 ? -11.483 0.830 20.866 1.00 93.81 89 ALA A CA 1
ATOM 652 C C . ALA A 1 89 ? -10.998 1.167 19.444 1.00 93.81 89 ALA A C 1
ATOM 654 O O . ALA A 1 89 ? -9.987 0.622 19.002 1.00 93.81 89 ALA A O 1
ATOM 655 N N . VAL A 1 90 ? -11.678 2.093 18.752 1.00 94.81 90 VAL A N 1
ATOM 656 C CA . VAL A 1 90 ? -11.297 2.512 17.394 1.00 94.81 90 VAL A CA 1
ATOM 657 C C . VAL A 1 90 ? -9.946 3.226 17.362 1.00 94.81 90 VAL A C 1
ATOM 659 O O . VAL A 1 90 ? -9.136 2.920 16.493 1.00 94.81 90 VAL A O 1
ATOM 662 N N . ASP A 1 91 ? -9.635 4.070 18.349 1.00 95.25 91 ASP A N 1
ATOM 663 C CA . ASP A 1 91 ? -8.337 4.749 18.426 1.00 95.25 91 ASP A CA 1
ATOM 664 C C . ASP A 1 91 ? -7.208 3.722 18.612 1.00 95.25 91 ASP A C 1
ATOM 666 O O . ASP A 1 91 ? -6.206 3.749 17.899 1.00 95.25 91 ASP A O 1
ATOM 670 N N . ARG A 1 92 ? -7.396 2.750 19.519 1.00 94.81 92 ARG A N 1
ATOM 671 C CA . ARG A 1 92 ? -6.427 1.662 19.741 1.00 94.81 92 ARG A CA 1
ATOM 672 C C . ARG A 1 92 ? -6.220 0.810 18.492 1.00 94.81 92 ARG A C 1
ATOM 674 O O . ARG A 1 92 ? -5.090 0.427 18.200 1.00 94.81 92 ARG A O 1
ATOM 681 N N . PHE A 1 93 ? -7.291 0.535 17.748 1.00 95.75 93 PHE A N 1
ATOM 682 C CA . PHE A 1 93 ? -7.206 -0.142 16.457 1.00 95.75 93 PHE A CA 1
ATOM 683 C C . PHE A 1 93 ? -6.381 0.653 15.447 1.00 95.75 93 PHE A C 1
ATOM 685 O O . PHE A 1 93 ? -5.450 0.099 14.863 1.00 95.75 93 PHE A O 1
ATOM 692 N N . MET A 1 94 ? -6.671 1.943 15.279 1.00 96.50 94 MET A N 1
ATOM 693 C CA . MET A 1 94 ? -5.944 2.791 14.336 1.00 96.50 94 MET A CA 1
ATOM 694 C C . MET A 1 94 ? -4.455 2.856 14.683 1.00 96.50 94 MET A C 1
ATOM 696 O O . MET A 1 94 ? -3.619 2.613 13.819 1.00 96.50 94 MET A O 1
ATOM 700 N N . LEU A 1 95 ? -4.113 3.050 15.956 1.00 94.94 95 LEU A N 1
ATOM 701 C CA . LEU A 1 95 ? -2.720 3.096 16.415 1.00 94.94 95 LEU A CA 1
ATOM 702 C C . LEU A 1 95 ? -1.981 1.760 16.261 1.00 94.94 95 LEU A C 1
ATOM 704 O O . LEU A 1 95 ? -0.772 1.743 16.051 1.00 94.94 95 LEU A O 1
ATOM 708 N N . ALA A 1 96 ? -2.688 0.633 16.352 1.00 93.81 96 ALA A N 1
ATOM 709 C CA . ALA A 1 96 ? -2.099 -0.684 16.131 1.00 93.81 96 ALA A CA 1
ATOM 710 C C . ALA A 1 96 ? -1.823 -0.969 14.643 1.00 93.81 96 ALA A C 1
ATOM 712 O O . ALA A 1 96 ? -0.887 -1.699 14.315 1.00 93.81 96 ALA A O 1
ATOM 713 N N . VAL A 1 97 ? -2.642 -0.415 13.746 1.00 94.38 97 VAL A N 1
ATOM 714 C CA . VAL A 1 97 ? -2.567 -0.656 12.298 1.00 94.38 97 VAL A CA 1
ATOM 715 C C . VAL A 1 97 ? -1.661 0.350 11.583 1.00 94.38 97 VAL A C 1
ATOM 717 O O . VAL A 1 97 ? -1.002 -0.027 10.614 1.00 94.38 97 VAL A O 1
ATOM 720 N N . GLU A 1 98 ? -1.588 1.597 12.060 1.00 95.31 98 GLU A N 1
ATOM 721 C CA . GLU A 1 98 ? -0.795 2.680 11.455 1.00 95.31 98 GLU A CA 1
ATOM 722 C C . GLU A 1 98 ? 0.654 2.263 11.137 1.00 95.31 98 GLU A C 1
ATOM 724 O O . GLU A 1 98 ? 1.071 2.443 9.990 1.00 95.31 98 GLU A O 1
ATOM 729 N N . PRO A 1 99 ? 1.418 1.625 12.052 1.00 94.06 99 PRO A N 1
ATOM 730 C CA . PRO A 1 99 ? 2.804 1.254 11.770 1.00 94.06 99 PRO A CA 1
ATOM 731 C C . PRO A 1 99 ? 2.927 0.211 10.654 1.00 94.06 99 PRO A C 1
ATOM 733 O O . PRO A 1 99 ? 3.864 0.260 9.860 1.00 94.06 99 PRO A O 1
ATOM 736 N N . VAL A 1 100 ? 1.968 -0.717 10.570 1.00 93.38 100 VAL A N 1
ATOM 737 C CA . VAL A 1 100 ? 1.946 -1.753 9.529 1.00 93.38 100 VAL A CA 1
ATOM 738 C C . VAL A 1 100 ? 1.677 -1.123 8.165 1.00 93.38 100 VAL A C 1
ATOM 740 O O . VAL A 1 100 ? 2.363 -1.447 7.198 1.00 93.38 100 VAL A O 1
ATOM 743 N N . LEU A 1 101 ? 0.705 -0.208 8.075 1.00 93.56 101 LEU A N 1
ATOM 744 C CA . LEU A 1 101 ? 0.442 0.503 6.822 1.00 93.56 101 LEU A CA 1
ATOM 745 C C . LEU A 1 101 ? 1.623 1.383 6.416 1.00 93.56 101 LEU A C 1
ATOM 747 O O . LEU A 1 101 ? 1.981 1.381 5.244 1.00 93.56 101 LEU A O 1
ATOM 751 N N . GLY A 1 102 ? 2.263 2.064 7.369 1.00 94.56 102 GLY A N 1
ATOM 752 C CA . GLY A 1 102 ? 3.463 2.856 7.099 1.00 94.56 102 GLY A CA 1
ATOM 753 C C . GLY A 1 102 ? 4.616 2.012 6.546 1.00 94.56 102 GLY A C 1
ATOM 754 O O . GLY A 1 102 ? 5.315 2.437 5.627 1.00 94.56 102 GLY A O 1
ATOM 755 N N . GLU A 1 103 ? 4.795 0.783 7.039 1.00 94.56 103 GLU A N 1
ATOM 756 C CA . GLU A 1 103 ? 5.791 -0.144 6.493 1.00 94.56 103 GLU A CA 1
ATOM 757 C C . GLU A 1 103 ? 5.4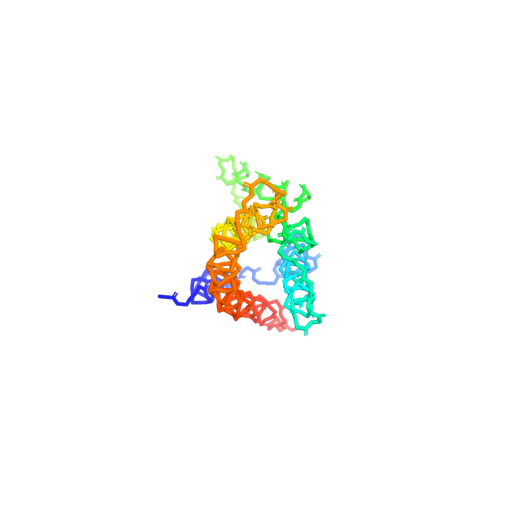39 -0.601 5.067 1.00 94.56 103 GLU A C 1
ATOM 759 O O . GLU A 1 103 ? 6.311 -0.628 4.192 1.00 94.56 103 GLU A O 1
ATOM 764 N N . LEU A 1 104 ? 4.170 -0.931 4.807 1.00 95.00 104 LEU A N 1
ATOM 765 C CA . LEU A 1 104 ? 3.695 -1.302 3.470 1.00 95.00 104 LEU A CA 1
ATOM 766 C C . LEU A 1 104 ? 3.832 -0.140 2.477 1.00 95.00 104 LEU A C 1
ATOM 768 O O . LEU A 1 104 ? 4.290 -0.346 1.352 1.00 95.00 104 LEU A O 1
ATOM 772 N N . GLU A 1 105 ? 3.506 1.082 2.895 1.00 96.00 105 GLU A N 1
ATOM 773 C CA . GLU A 1 105 ? 3.706 2.295 2.105 1.00 96.00 105 GLU A CA 1
ATOM 774 C C . GLU A 1 105 ? 5.190 2.497 1.782 1.00 96.00 105 GLU A C 1
ATOM 776 O O . GLU A 1 105 ? 5.545 2.666 0.616 1.00 96.00 105 GLU A O 1
ATOM 781 N N . ALA A 1 106 ? 6.078 2.413 2.776 1.00 95.62 106 ALA A N 1
ATOM 782 C CA . ALA A 1 106 ? 7.515 2.580 2.567 1.00 95.62 106 ALA A CA 1
ATOM 783 C C . ALA A 1 106 ? 8.077 1.553 1.567 1.00 95.62 106 ALA A C 1
ATOM 785 O O . ALA A 1 106 ? 8.872 1.898 0.687 1.00 95.62 106 ALA A O 1
ATOM 786 N N . ARG A 1 107 ? 7.629 0.295 1.652 1.00 95.81 107 ARG A N 1
ATOM 787 C CA . ARG A 1 107 ? 7.985 -0.760 0.691 1.00 95.81 107 ARG A CA 1
ATOM 788 C C . ARG A 1 107 ? 7.440 -0.456 -0.703 1.00 95.81 107 ARG A C 1
ATOM 790 O O . ARG A 1 107 ? 8.193 -0.544 -1.671 1.00 95.81 107 ARG A O 1
ATOM 797 N N . SER A 1 108 ? 6.184 -0.021 -0.806 1.00 96.25 108 SER A N 1
ATOM 798 C CA . SER A 1 108 ? 5.579 0.455 -2.057 1.00 96.25 108 SER A CA 1
ATOM 799 C C . SER A 1 108 ? 6.417 1.566 -2.693 1.00 96.25 108 SER A C 1
ATOM 801 O O . SER A 1 108 ? 6.756 1.492 -3.872 1.00 96.25 108 SER A O 1
ATOM 803 N N . GLN A 1 109 ? 6.828 2.565 -1.908 1.00 96.88 109 GLN A N 1
ATOM 804 C CA . GLN A 1 109 ? 7.650 3.679 -2.382 1.00 96.88 109 GLN A CA 1
ATOM 805 C C . GLN A 1 109 ? 9.046 3.238 -2.831 1.00 96.88 109 GLN A C 1
ATOM 807 O O . GLN A 1 109 ? 9.581 3.770 -3.807 1.00 96.88 109 GLN A O 1
ATOM 812 N N . ALA A 1 110 ? 9.637 2.230 -2.184 1.00 96.19 110 ALA A N 1
ATOM 813 C CA . ALA A 1 110 ? 10.897 1.651 -2.640 1.00 96.19 110 ALA A CA 1
ATOM 814 C C . ALA A 1 110 ? 10.757 1.007 -4.034 1.00 96.19 110 ALA A C 1
ATOM 816 O O . ALA A 1 110 ? 11.630 1.190 -4.889 1.00 96.19 110 ALA A O 1
ATOM 817 N N . VAL A 1 111 ? 9.642 0.314 -4.295 1.00 96.31 111 VAL A N 1
ATOM 818 C CA . VAL A 1 111 ? 9.323 -0.243 -5.622 1.00 96.31 111 VAL A CA 1
ATOM 819 C C . VAL A 1 111 ? 9.106 0.874 -6.646 1.00 96.31 111 VAL A C 1
ATOM 821 O O . VAL A 1 111 ? 9.707 0.839 -7.721 1.00 96.31 111 VAL A O 1
ATOM 824 N N . VAL A 1 112 ? 8.341 1.914 -6.300 1.00 96.56 112 VAL A N 1
ATOM 825 C CA . VAL A 1 112 ? 8.147 3.105 -7.149 1.00 96.56 112 VAL A CA 1
ATOM 826 C C . VAL A 1 112 ? 9.485 3.770 -7.489 1.00 96.56 112 VAL A C 1
ATOM 828 O O . VAL A 1 112 ? 9.714 4.164 -8.631 1.00 96.56 112 VAL A O 1
ATOM 831 N N . GLY A 1 113 ? 10.421 3.853 -6.541 1.00 96.50 113 GLY A N 1
ATOM 832 C CA . GLY A 1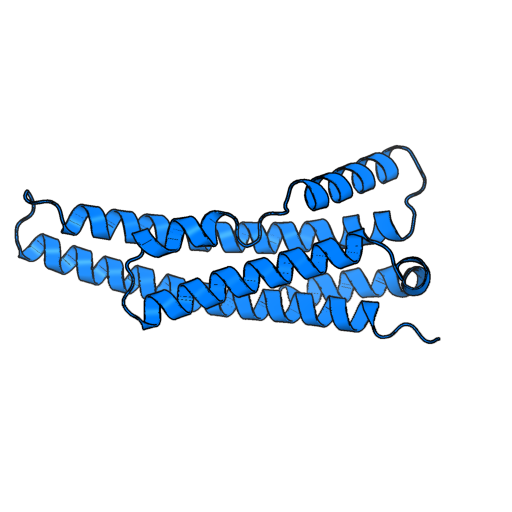 113 ? 11.769 4.374 -6.781 1.00 96.50 113 GLY A CA 1
ATOM 833 C C . GLY A 1 113 ? 12.533 3.591 -7.856 1.00 96.50 113 GLY A C 1
ATOM 834 O O . GLY A 1 113 ? 13.130 4.190 -8.758 1.00 96.50 113 GLY A O 1
ATOM 835 N N . LYS A 1 114 ? 12.471 2.253 -7.817 1.00 95.62 114 LYS A N 1
ATOM 836 C CA . LYS A 1 114 ? 13.040 1.393 -8.870 1.00 95.62 114 LYS A CA 1
ATOM 837 C C . LYS A 1 114 ? 12.331 1.595 -10.207 1.00 95.62 114 LYS A C 1
ATOM 839 O O . LYS A 1 114 ? 12.989 1.697 -11.242 1.00 95.62 114 LYS A O 1
ATOM 844 N N . LEU A 1 115 ? 11.010 1.738 -10.183 1.00 95.38 115 LEU A N 1
ATOM 845 C CA . LEU A 1 115 ? 10.220 1.975 -11.382 1.00 95.38 115 LEU A CA 1
ATOM 846 C C . LEU A 1 115 ? 10.569 3.316 -12.050 1.00 95.38 115 LEU A C 1
ATOM 848 O O . LEU A 1 115 ? 10.818 3.370 -13.253 1.00 95.38 115 LEU A O 1
ATOM 852 N N . ARG A 1 116 ? 10.723 4.389 -11.267 1.00 96.25 116 ARG A N 1
ATOM 853 C CA . ARG A 1 116 ? 11.205 5.697 -11.748 1.00 96.25 116 ARG A 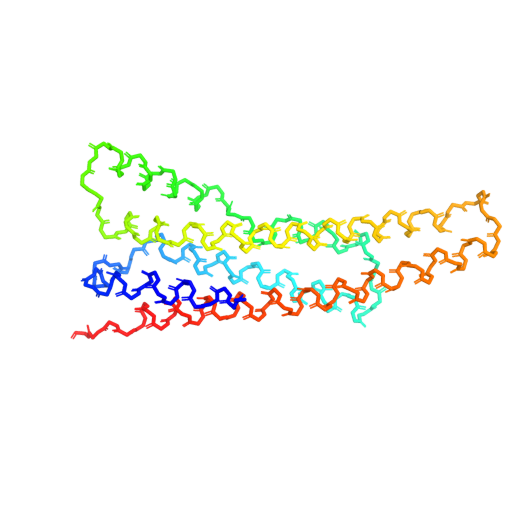CA 1
ATOM 854 C C . ARG A 1 116 ? 12.600 5.608 -12.369 1.00 96.25 116 ARG A C 1
ATOM 856 O O . ARG A 1 116 ? 12.881 6.298 -13.354 1.00 96.25 116 ARG A O 1
ATOM 863 N N . LYS A 1 117 ? 13.480 4.759 -11.825 1.00 95.25 117 LYS A N 1
ATOM 864 C CA . LYS A 1 117 ? 14.802 4.487 -12.410 1.00 95.25 117 LYS A CA 1
ATOM 865 C C . LYS A 1 117 ? 14.668 3.823 -13.785 1.00 95.25 117 LYS A C 1
ATOM 867 O O . LYS A 1 117 ? 15.288 4.320 -14.728 1.00 95.25 117 LYS A O 1
ATOM 872 N N . ALA A 1 118 ? 13.841 2.783 -13.915 1.00 93.69 118 ALA A N 1
ATOM 873 C CA . ALA A 1 118 ? 13.556 2.133 -15.199 1.00 93.69 118 ALA A CA 1
ATOM 874 C C . ALA A 1 118 ? 12.969 3.127 -16.216 1.00 93.69 118 ALA A C 1
ATOM 876 O O . ALA A 1 118 ? 13.503 3.279 -17.312 1.00 93.69 118 ALA A O 1
ATOM 877 N N . ALA A 1 119 ? 11.977 3.920 -15.811 1.00 93.06 119 ALA A N 1
ATOM 878 C CA . ALA A 1 119 ? 11.384 4.981 -16.624 1.00 93.06 119 ALA A CA 1
ATOM 879 C C . ALA A 1 119 ? 12.419 6.037 -17.076 1.00 93.06 119 ALA A C 1
ATOM 881 O O . ALA A 1 119 ? 12.384 6.568 -18.189 1.00 93.06 119 ALA A O 1
ATOM 882 N N . GLY A 1 120 ? 13.396 6.357 -16.224 1.00 93.12 120 GLY A N 1
ATOM 883 C CA . GLY A 1 120 ? 14.534 7.203 -16.585 1.00 93.12 120 GLY A CA 1
ATOM 884 C C . GLY A 1 120 ? 15.457 6.568 -17.632 1.00 93.12 120 GLY A C 1
ATOM 885 O O . GLY A 1 120 ? 15.974 7.281 -18.495 1.00 93.12 120 GLY A O 1
ATOM 886 N N . MET A 1 121 ? 15.670 5.251 -17.576 1.00 92.62 121 MET A N 1
ATOM 887 C CA . MET A 1 121 ? 16.447 4.504 -18.572 1.00 92.62 121 MET A CA 1
ATOM 888 C C . MET A 1 121 ? 15.724 4.446 -19.922 1.00 92.62 121 MET A C 1
ATOM 890 O O . MET A 1 121 ? 16.361 4.701 -20.943 1.00 92.62 121 MET A O 1
ATOM 894 N N . GLU A 1 122 ? 14.405 4.236 -19.927 1.00 90.69 122 GLU A N 1
ATOM 895 C CA . GLU A 1 122 ? 13.564 4.285 -21.135 1.00 90.69 122 GLU A CA 1
ATOM 896 C C . GLU A 1 122 ? 13.663 5.642 -21.840 1.00 90.69 122 GLU A C 1
ATOM 898 O O . GLU A 1 122 ? 13.979 5.716 -23.027 1.00 90.69 122 GLU A O 1
ATOM 903 N N . ARG A 1 123 ? 13.518 6.749 -21.099 1.00 90.38 123 ARG A N 1
ATOM 904 C CA . ARG A 1 123 ? 13.694 8.096 -21.678 1.00 90.38 123 ARG A CA 1
ATOM 905 C C . ARG A 1 123 ? 15.090 8.297 -22.266 1.00 90.38 123 ARG A C 1
ATOM 907 O O . ARG A 1 123 ? 15.253 8.920 -23.315 1.00 90.38 123 ARG A O 1
ATOM 914 N N . LYS A 1 124 ? 16.127 7.781 -21.597 1.00 88.50 124 LYS A N 1
ATOM 915 C CA . LYS A 1 124 ? 17.518 7.897 -22.063 1.00 88.50 124 LYS A CA 1
ATOM 916 C C . LYS A 1 124 ? 17.786 7.060 -23.313 1.00 88.50 124 LYS A C 1
ATOM 918 O O . LYS A 1 124 ? 18.566 7.516 -24.151 1.00 88.50 124 LYS A O 1
ATOM 923 N N . SER A 1 125 ? 17.187 5.877 -23.447 1.00 87.00 125 SER A N 1
ATOM 924 C CA . SER A 1 125 ? 17.366 5.012 -24.622 1.00 87.00 125 SER A CA 1
ATOM 925 C C . SER A 1 125 ? 16.692 5.592 -25.871 1.00 87.00 125 SER A C 1
ATOM 927 O O . SER A 1 125 ? 17.209 5.432 -26.976 1.00 87.00 125 SER A O 1
ATOM 929 N N . GLN A 1 126 ? 15.615 6.361 -25.696 1.00 85.38 126 GLN A N 1
ATOM 930 C CA . GLN A 1 126 ? 14.933 7.097 -26.766 1.00 85.38 126 GLN A CA 1
ATOM 931 C C . GLN A 1 126 ? 15.697 8.351 -27.245 1.00 85.38 126 GLN A C 1
ATOM 933 O O . GLN A 1 126 ? 15.359 8.934 -28.277 1.00 85.38 126 GLN A O 1
ATOM 938 N N . SER A 1 127 ? 16.750 8.777 -26.536 1.00 84.88 127 SER A N 1
ATOM 939 C CA . SER A 1 127 ? 17.541 9.951 -26.921 1.00 84.88 127 SER A CA 1
ATOM 940 C C . SER A 1 127 ? 18.326 9.720 -28.217 1.00 84.88 127 SER A C 1
ATOM 942 O O . SER A 1 127 ? 19.137 8.796 -28.325 1.00 84.88 127 SER A O 1
ATOM 944 N N . ARG A 1 128 ? 18.144 10.630 -29.184 1.00 73.94 128 ARG A N 1
ATOM 945 C CA . ARG A 1 128 ? 18.793 10.606 -30.510 1.00 73.94 128 ARG A CA 1
ATOM 946 C C . ARG A 1 128 ? 20.321 10.720 -30.466 1.00 73.94 128 ARG A C 1
ATOM 948 O O . ARG A 1 128 ? 20.982 10.342 -31.424 1.00 73.94 128 ARG A O 1
ATOM 955 N N . TRP A 1 129 ? 20.882 11.216 -29.364 1.00 73.94 129 TRP A N 1
ATOM 956 C CA . TRP A 1 129 ? 22.317 11.485 -29.219 1.00 73.94 129 TRP A CA 1
ATOM 957 C C . TRP A 1 129 ? 23.153 10.257 -28.824 1.00 73.94 129 TRP A C 1
ATOM 959 O O . TRP A 1 129 ? 24.376 10.353 -28.732 1.00 73.94 129 TRP A O 1
ATOM 969 N N . ARG A 1 130 ? 22.533 9.098 -28.561 1.00 74.06 130 ARG A N 1
ATOM 970 C CA . ARG A 1 130 ? 23.247 7.864 -28.192 1.00 74.06 130 ARG A CA 1
ATOM 971 C C . ARG A 1 130 ? 23.391 6.927 -29.393 1.00 74.06 130 ARG A C 1
ATOM 973 O O . ARG A 1 130 ? 22.414 6.629 -30.075 1.00 74.06 130 ARG A O 1
ATOM 980 N N . GLY A 1 131 ? 24.605 6.408 -29.603 1.00 80.94 131 GLY A N 1
ATOM 981 C CA . GLY A 1 131 ? 24.865 5.331 -30.567 1.00 80.94 131 GLY A CA 1
ATOM 982 C C . GLY A 1 131 ? 24.023 4.077 -30.284 1.00 80.94 131 GLY A C 1
ATOM 983 O O . GLY A 1 131 ? 23.569 3.868 -29.158 1.00 80.94 131 GLY A O 1
ATOM 984 N N . SER A 1 132 ? 23.790 3.248 -31.306 1.00 80.69 132 SER A N 1
ATOM 985 C CA . SER A 1 132 ? 22.962 2.026 -31.235 1.00 80.69 132 SER A CA 1
ATOM 986 C C . SER A 1 132 ? 23.385 1.068 -30.118 1.00 80.69 132 SER A C 1
ATOM 988 O O . SER A 1 132 ? 22.533 0.612 -29.363 1.00 80.69 132 SER A O 1
ATOM 990 N N . GLU A 1 133 ? 24.686 0.838 -29.955 1.00 82.44 133 GLU A N 1
ATOM 991 C CA . GLU A 1 133 ? 25.241 -0.057 -28.934 1.00 82.44 133 GLU A CA 1
ATOM 992 C C . GLU A 1 133 ? 24.901 0.405 -27.506 1.00 82.44 133 GLU A C 1
ATOM 994 O O . GLU A 1 133 ? 24.336 -0.348 -26.718 1.00 82.44 133 GLU A O 1
ATOM 999 N N . ARG A 1 134 ? 25.108 1.694 -27.198 1.00 82.50 134 ARG A N 1
ATOM 1000 C CA . ARG A 1 134 ? 24.759 2.266 -25.883 1.00 82.50 134 ARG A CA 1
ATOM 1001 C C . ARG A 1 134 ? 23.258 2.244 -25.597 1.00 82.50 134 ARG A C 1
ATOM 1003 O O . ARG A 1 134 ? 22.870 2.257 -24.432 1.00 82.50 134 ARG A O 1
ATOM 1010 N N . ARG A 1 135 ? 22.408 2.269 -26.629 1.00 85.62 135 ARG A N 1
ATOM 1011 C CA . ARG A 1 135 ? 20.952 2.135 -26.465 1.00 85.62 135 ARG A CA 1
ATOM 1012 C C . ARG A 1 135 ? 20.567 0.698 -26.130 1.00 85.62 135 ARG A C 1
ATOM 1014 O O . ARG A 1 135 ? 19.757 0.512 -25.231 1.00 85.62 135 ARG A O 1
ATOM 1021 N N . ALA A 1 136 ? 21.177 -0.285 -26.791 1.00 85.69 136 ALA A N 1
ATOM 1022 C CA . ALA A 1 136 ? 20.935 -1.697 -26.514 1.00 85.69 136 ALA A CA 1
ATOM 1023 C C . ALA A 1 136 ? 21.302 -2.062 -25.065 1.00 85.69 136 ALA A C 1
ATOM 1025 O O . ALA A 1 136 ? 20.472 -2.625 -24.359 1.00 85.69 136 ALA A O 1
ATOM 1026 N N . THR A 1 137 ? 22.480 -1.651 -24.579 1.00 89.19 137 THR A N 1
ATOM 1027 C CA . THR A 1 137 ? 22.885 -1.886 -23.179 1.00 89.19 137 THR A CA 1
ATOM 1028 C C . THR A 1 137 ? 21.901 -1.274 -22.179 1.00 89.19 137 THR A C 1
ATOM 1030 O O . THR A 1 137 ? 21.508 -1.934 -21.224 1.00 89.19 137 THR A O 1
ATOM 1033 N N . LEU A 1 138 ? 21.444 -0.038 -22.419 1.00 87.88 138 LEU A N 1
ATOM 1034 C CA . LEU A 1 138 ? 20.469 0.627 -21.546 1.00 87.88 138 LEU A CA 1
ATOM 1035 C C . LEU A 1 138 ? 19.115 -0.086 -21.506 1.00 87.88 138 LEU A C 1
ATOM 1037 O O . LEU A 1 138 ? 18.467 -0.073 -20.465 1.00 87.88 138 LEU A O 1
ATOM 1041 N N . LEU A 1 139 ? 18.673 -0.667 -22.624 1.00 87.50 139 LEU A N 1
ATOM 1042 C CA . LEU A 1 139 ? 17.427 -1.431 -22.667 1.00 87.50 139 LEU A CA 1
ATOM 1043 C C . LEU A 1 139 ? 17.554 -2.739 -21.883 1.00 87.50 139 LEU A C 1
ATOM 1045 O O . LEU A 1 139 ? 16.663 -3.045 -21.104 1.00 87.50 139 LEU A O 1
ATOM 1049 N N . VAL A 1 140 ? 18.688 -3.436 -21.991 1.00 91.69 140 VAL A N 1
ATOM 1050 C CA . VAL A 1 140 ? 18.957 -4.638 -21.182 1.00 91.69 140 VAL A CA 1
ATOM 1051 C C . VAL A 1 140 ? 18.987 -4.304 -19.687 1.00 91.69 140 VAL A C 1
ATOM 1053 O O . VAL A 1 140 ? 18.354 -4.988 -18.889 1.00 91.69 140 VAL A O 1
ATOM 1056 N N . GLU A 1 141 ? 19.671 -3.227 -19.289 1.00 92.19 141 GLU A N 1
ATOM 1057 C CA . GLU A 1 141 ? 19.674 -2.768 -17.891 1.00 92.19 141 GLU A CA 1
ATOM 1058 C C . GLU A 1 141 ? 18.269 -2.394 -17.405 1.00 92.19 141 GLU A C 1
ATOM 1060 O O . GLU A 1 141 ? 17.899 -2.705 -16.273 1.00 92.19 141 GLU A O 1
ATOM 1065 N N . ARG A 1 142 ? 17.479 -1.736 -18.260 1.00 92.50 142 ARG A N 1
ATOM 1066 C CA . ARG A 1 142 ? 16.085 -1.388 -17.974 1.00 92.50 142 ARG A CA 1
ATOM 1067 C C . ARG A 1 142 ? 15.256 -2.642 -17.738 1.00 92.50 142 ARG A C 1
ATOM 1069 O O . ARG A 1 142 ? 14.531 -2.683 -16.750 1.00 92.50 142 ARG A O 1
ATOM 1076 N N . ASP A 1 143 ? 15.380 -3.643 -18.604 1.00 91.62 143 ASP A N 1
ATOM 1077 C CA . ASP A 1 143 ? 14.624 -4.893 -18.509 1.00 91.62 143 ASP A CA 1
ATOM 1078 C C . ASP A 1 143 ? 14.965 -5.641 -17.211 1.00 91.62 143 ASP A C 1
ATOM 1080 O O . ASP A 1 143 ? 14.062 -6.072 -16.498 1.00 91.62 143 ASP A O 1
ATOM 1084 N N . LEU A 1 144 ? 16.246 -5.688 -16.822 1.00 94.50 144 LEU A N 1
ATOM 1085 C CA . LEU A 1 144 ? 16.661 -6.249 -15.530 1.00 94.50 144 LEU A CA 1
ATOM 1086 C C . LEU A 1 144 ? 16.011 -5.519 -14.344 1.00 94.50 144 LEU A C 1
ATOM 1088 O O . LEU A 1 144 ? 15.520 -6.160 -13.416 1.00 94.50 144 LEU A O 1
ATOM 1092 N N . VAL A 1 145 ? 15.965 -4.182 -14.374 1.00 94.25 145 VAL A N 1
ATOM 1093 C CA . VAL A 1 145 ? 15.304 -3.395 -13.318 1.00 94.25 145 VAL A CA 1
ATOM 1094 C C . VAL A 1 145 ? 13.793 -3.643 -13.298 1.00 94.25 145 VAL A C 1
ATOM 1096 O O . VAL A 1 145 ? 13.210 -3.696 -12.217 1.00 94.25 145 VAL A O 1
ATOM 1099 N N . VAL A 1 146 ? 13.149 -3.800 -14.457 1.00 92.00 146 VAL A N 1
ATOM 1100 C CA . VAL A 1 146 ? 11.714 -4.117 -14.538 1.00 92.00 146 VAL A CA 1
ATOM 1101 C C . VAL A 1 146 ? 11.429 -5.496 -13.946 1.00 92.00 146 VAL A C 1
ATOM 1103 O O . VAL A 1 146 ? 10.490 -5.633 -13.166 1.00 92.00 146 VAL A O 1
ATOM 1106 N N . GLU A 1 147 ? 12.264 -6.498 -14.212 1.00 94.00 147 GLU A N 1
ATOM 1107 C CA . GLU A 1 147 ? 12.110 -7.820 -13.595 1.00 94.00 147 GLU A CA 1
ATOM 1108 C C . GLU A 1 147 ? 12.312 -7.783 -12.073 1.00 94.00 147 GLU A C 1
ATOM 1110 O O . GLU A 1 147 ? 11.520 -8.358 -11.324 1.00 94.00 147 GLU A O 1
ATOM 1115 N N . GLU A 1 148 ? 13.290 -7.019 -11.572 1.00 94.62 148 GLU A N 1
ATOM 1116 C CA . GLU A 1 148 ? 13.409 -6.775 -10.129 1.00 94.62 148 GLU A CA 1
ATOM 1117 C C . GLU A 1 148 ? 12.163 -6.105 -9.535 1.00 94.62 148 GLU A C 1
ATOM 1119 O O . GLU A 1 148 ? 11.782 -6.398 -8.398 1.00 94.62 148 GLU A O 1
ATOM 1124 N N . VAL A 1 149 ? 11.549 -5.177 -10.275 1.00 94.06 149 VAL A N 1
ATOM 1125 C CA . VAL A 1 149 ? 10.299 -4.522 -9.879 1.00 94.06 149 VAL A CA 1
ATOM 1126 C C . VAL A 1 149 ? 9.171 -5.549 -9.813 1.00 94.06 149 VAL A C 1
ATOM 1128 O O . VAL A 1 149 ? 8.479 -5.580 -8.802 1.00 94.06 149 VAL A O 1
ATOM 1131 N N . ARG A 1 150 ? 9.019 -6.438 -10.802 1.00 93.06 150 ARG A N 1
ATOM 1132 C CA . ARG A 1 150 ? 7.973 -7.481 -10.804 1.00 93.06 150 ARG A CA 1
ATOM 1133 C C . ARG A 1 150 ? 8.089 -8.414 -9.602 1.00 93.06 150 ARG A C 1
ATOM 1135 O O . ARG A 1 150 ? 7.095 -8.655 -8.920 1.00 93.06 150 ARG A O 1
ATOM 1142 N N . VAL A 1 151 ? 9.303 -8.867 -9.283 1.00 94.44 151 VAL A N 1
ATOM 1143 C CA . VAL A 1 151 ? 9.555 -9.692 -8.089 1.00 94.44 151 VAL A CA 1
ATOM 1144 C C . VAL A 1 151 ? 9.202 -8.933 -6.807 1.00 94.44 151 VAL A C 1
ATOM 1146 O O . VAL A 1 151 ? 8.571 -9.489 -5.907 1.00 94.44 151 VAL A O 1
ATOM 1149 N N . ALA A 1 152 ? 9.571 -7.653 -6.718 1.00 95.12 152 ALA A N 1
ATOM 1150 C CA . ALA A 1 152 ? 9.259 -6.835 -5.552 1.00 95.12 152 ALA A CA 1
ATOM 1151 C C . ALA A 1 152 ? 7.751 -6.554 -5.409 1.00 95.12 152 ALA A C 1
ATOM 1153 O O . ALA A 1 152 ? 7.247 -6.557 -4.287 1.00 95.12 152 ALA A O 1
ATOM 1154 N N . ILE A 1 153 ? 7.026 -6.364 -6.519 1.00 94.75 153 ILE A N 1
ATOM 1155 C CA . ILE A 1 153 ? 5.564 -6.212 -6.516 1.00 94.75 153 ILE A CA 1
ATOM 1156 C C . ILE A 1 153 ? 4.895 -7.497 -6.031 1.00 94.75 153 ILE A C 1
ATOM 1158 O O . ILE A 1 153 ? 4.009 -7.421 -5.188 1.00 94.75 153 ILE A O 1
ATOM 1162 N N . ALA A 1 154 ? 5.327 -8.671 -6.503 1.00 94.50 154 ALA A N 1
ATOM 1163 C CA . ALA A 1 154 ? 4.763 -9.945 -6.054 1.00 94.50 154 ALA A CA 1
ATOM 1164 C C . ALA A 1 154 ? 4.901 -10.119 -4.531 1.00 94.50 154 ALA A C 1
ATOM 1166 O O . ALA A 1 154 ? 3.922 -10.406 -3.846 1.00 94.50 154 ALA A O 1
ATOM 1167 N N . ALA A 1 155 ? 6.090 -9.842 -3.986 1.00 94.94 155 ALA A N 1
ATOM 1168 C CA . ALA A 1 155 ? 6.314 -9.877 -2.542 1.00 94.94 155 ALA A CA 1
ATOM 1169 C C . ALA A 1 155 ? 5.447 -8.854 -1.782 1.00 94.94 155 ALA A C 1
ATOM 1171 O O . ALA A 1 155 ? 4.924 -9.161 -0.712 1.00 94.94 155 ALA A O 1
ATOM 1172 N N . LEU A 1 156 ? 5.269 -7.647 -2.330 1.00 95.38 156 LEU A N 1
ATOM 1173 C CA . LEU A 1 156 ? 4.405 -6.618 -1.750 1.00 95.38 156 LEU A CA 1
ATOM 1174 C C . LEU A 1 156 ? 2.927 -7.043 -1.748 1.00 95.38 156 LEU A C 1
ATOM 1176 O O . LEU A 1 156 ? 2.247 -6.879 -0.738 1.00 95.38 156 LEU A O 1
ATOM 1180 N N . LEU A 1 157 ? 2.432 -7.610 -2.851 1.00 95.44 157 LEU A N 1
ATOM 1181 C CA . LEU A 1 157 ? 1.052 -8.085 -2.979 1.00 95.44 157 LEU A CA 1
ATOM 1182 C C . LEU A 1 157 ? 0.756 -9.254 -2.034 1.00 95.44 157 LEU A C 1
ATOM 1184 O O . LEU A 1 157 ? -0.303 -9.266 -1.405 1.00 95.44 157 LEU A O 1
ATOM 1188 N N . ASP A 1 158 ? 1.699 -10.183 -1.862 1.00 95.31 158 ASP A N 1
ATOM 1189 C CA . ASP A 1 158 ? 1.582 -11.267 -0.879 1.00 95.31 158 ASP A CA 1
ATOM 1190 C C . ASP A 1 158 ? 1.403 -10.717 0.546 1.00 95.31 158 ASP A C 1
ATOM 1192 O O . ASP A 1 158 ? 0.576 -11.198 1.328 1.00 95.31 158 ASP A O 1
ATOM 1196 N N . GLU A 1 159 ? 2.153 -9.672 0.891 1.00 93.44 159 GLU A N 1
ATOM 1197 C CA . GLU A 1 159 ? 2.080 -9.021 2.197 1.00 93.44 159 GLU A CA 1
ATOM 1198 C C . GLU A 1 159 ? 0.781 -8.239 2.404 1.00 93.44 159 GLU A C 1
ATOM 1200 O O . GLU A 1 159 ? 0.143 -8.373 3.453 1.00 93.44 159 GLU A O 1
ATOM 1205 N N . VAL A 1 160 ? 0.344 -7.482 1.397 1.00 94.56 160 VAL A N 1
ATOM 1206 C CA . VAL A 1 160 ? -0.952 -6.790 1.410 1.00 94.56 160 VAL A CA 1
ATOM 1207 C C . VAL A 1 160 ? -2.097 -7.800 1.534 1.00 94.56 160 VAL A C 1
ATOM 1209 O O . VAL A 1 160 ? -3.011 -7.606 2.338 1.00 94.56 160 VAL A O 1
ATOM 1212 N N . GLY A 1 161 ? -2.028 -8.919 0.808 1.00 93.81 161 GLY A N 1
ATOM 1213 C CA . GLY A 1 161 ? -3.000 -10.008 0.885 1.00 93.81 161 GLY A CA 1
ATOM 1214 C C . GLY A 1 161 ? -3.049 -10.661 2.268 1.00 93.81 161 GLY A C 1
ATOM 1215 O O . GLY A 1 161 ? -4.136 -10.933 2.796 1.00 93.81 161 GLY A O 1
ATOM 1216 N N . ALA A 1 162 ? -1.890 -10.857 2.903 1.00 92.62 162 ALA A N 1
ATOM 1217 C CA . ALA A 1 162 ? -1.805 -11.341 4.278 1.00 92.62 162 ALA A CA 1
ATOM 1218 C C . ALA A 1 162 ? -2.415 -10.342 5.274 1.00 92.62 162 ALA A C 1
ATOM 1220 O O . ALA A 1 162 ? -3.181 -10.749 6.153 1.00 92.62 162 ALA A O 1
ATOM 1221 N N . ALA A 1 163 ? -2.132 -9.046 5.115 1.00 92.69 163 ALA A N 1
ATOM 1222 C CA . ALA A 1 163 ? -2.668 -7.994 5.971 1.00 92.69 163 ALA A CA 1
ATOM 1223 C C . ALA A 1 163 ? -4.195 -7.875 5.857 1.00 92.69 163 ALA A C 1
ATOM 1225 O O . ALA A 1 163 ? -4.900 -7.897 6.870 1.00 92.69 163 ALA A O 1
ATOM 1226 N N . LYS A 1 164 ? -4.716 -7.859 4.625 1.00 92.75 164 LYS A N 1
ATOM 1227 C CA . LYS A 1 164 ? -6.155 -7.889 4.337 1.00 92.75 164 LYS A CA 1
ATOM 1228 C C . LYS A 1 164 ? -6.817 -9.116 4.962 1.00 92.75 164 LYS A C 1
ATOM 1230 O O . LYS A 1 164 ? -7.786 -8.986 5.701 1.00 92.75 164 LYS A O 1
ATOM 1235 N N . SER A 1 165 ? -6.237 -10.300 4.763 1.00 91.38 165 SER A N 1
ATOM 1236 C CA . SER A 1 165 ? -6.754 -11.544 5.343 1.00 91.38 165 SER A CA 1
ATOM 1237 C C . SER A 1 165 ? -6.788 -11.521 6.875 1.00 91.38 165 SER A C 1
ATOM 1239 O O . SER A 1 165 ? -7.689 -12.109 7.480 1.00 91.38 165 SER A O 1
ATOM 1241 N N . ALA A 1 166 ? -5.804 -10.891 7.523 1.00 91.88 166 ALA A N 1
ATOM 1242 C CA . ALA A 1 166 ? -5.770 -10.743 8.976 1.00 91.88 166 ALA A CA 1
ATOM 1243 C C . ALA A 1 166 ? -6.884 -9.807 9.471 1.00 91.88 166 ALA A C 1
ATOM 1245 O O . ALA A 1 166 ? -7.602 -10.167 10.408 1.00 91.88 166 ALA A O 1
ATOM 1246 N N . LEU A 1 167 ? -7.073 -8.663 8.805 1.00 91.56 167 LEU A N 1
ATOM 1247 C CA . LEU A 1 167 ? -8.145 -7.707 9.099 1.00 91.56 167 LEU A CA 1
ATOM 1248 C C . LEU A 1 167 ? -9.526 -8.321 8.886 1.00 91.56 167 LEU A C 1
ATOM 1250 O O . LEU A 1 167 ? -10.347 -8.293 9.801 1.00 91.56 167 LEU A O 1
ATOM 1254 N N . ASP A 1 168 ? -9.757 -8.965 7.744 1.00 89.81 168 ASP A N 1
ATOM 1255 C CA . ASP A 1 168 ? -11.031 -9.613 7.429 1.00 89.81 168 ASP A CA 1
ATOM 1256 C C . ASP A 1 168 ? -11.377 -10.676 8.479 1.00 89.81 168 ASP A C 1
ATOM 1258 O O . ASP A 1 168 ? -12.486 -10.703 9.011 1.00 89.81 168 ASP A O 1
ATOM 1262 N N . LYS A 1 169 ? -10.414 -11.527 8.864 1.00 89.19 169 LYS A N 1
ATOM 1263 C CA . LYS A 1 169 ? -10.618 -12.530 9.927 1.00 89.19 169 LYS A CA 1
ATOM 1264 C C . LYS A 1 169 ? -10.900 -11.888 11.281 1.00 89.19 169 LYS A C 1
ATOM 1266 O O . LYS A 1 169 ? -11.690 -12.437 12.054 1.00 89.19 169 LYS A O 1
ATOM 1271 N N . PHE A 1 170 ? -10.231 -10.784 11.599 1.00 89.88 170 PHE A N 1
ATOM 1272 C CA . PHE A 1 170 ? -10.426 -10.072 12.854 1.00 89.88 170 PHE A CA 1
ATOM 1273 C C . PHE A 1 170 ? -11.817 -9.431 12.922 1.00 89.88 170 PHE A C 1
ATOM 1275 O O . PHE A 1 170 ? -12.495 -9.597 13.933 1.00 89.88 170 PHE A O 1
ATOM 1282 N N . LEU A 1 171 ? -12.272 -8.796 11.841 1.00 86.94 171 LEU A N 1
ATOM 1283 C CA . LEU A 1 171 ? -13.569 -8.121 11.766 1.00 86.94 171 LEU A CA 1
ATOM 1284 C C . LEU A 1 171 ? -14.745 -9.108 11.611 1.00 86.94 171 LEU A C 1
ATOM 1286 O O . LEU A 1 171 ? -15.801 -8.902 12.211 1.00 86.94 171 LEU A O 1
ATOM 1290 N N . ALA A 1 172 ? -14.568 -10.213 10.874 1.00 83.12 172 ALA A N 1
ATOM 1291 C CA . ALA A 1 172 ? -15.623 -11.199 10.615 1.00 83.12 172 ALA A CA 1
ATOM 1292 C C . ALA A 1 172 ? -15.908 -12.148 11.795 1.00 83.12 172 ALA A C 1
ATOM 1294 O O . ALA A 1 172 ? -17.044 -12.584 11.975 1.00 83.12 172 ALA A O 1
ATOM 1295 N N . ARG A 1 173 ? -14.907 -12.493 12.621 1.00 67.25 173 ARG A N 1
ATOM 1296 C CA . ARG A 1 173 ? -15.046 -13.455 13.743 1.00 67.25 173 ARG A CA 1
ATOM 1297 C C . ARG A 1 173 ? -15.624 -12.835 15.023 1.00 67.25 173 ARG A C 1
ATOM 1299 O O . ARG A 1 173 ? -15.216 -13.202 16.128 1.00 67.25 173 ARG A O 1
ATOM 1306 N N . SER A 1 174 ? -16.543 -11.891 14.893 1.00 52.00 174 SER A N 1
ATOM 1307 C CA . SER A 1 174 ? -17.302 -11.339 16.017 1.00 52.00 174 SER A CA 1
ATOM 1308 C C . SER A 1 174 ? -18.573 -12.176 16.192 1.00 52.00 174 SER A C 1
ATOM 1310 O O . SER A 1 174 ? -19.442 -12.092 15.319 1.00 52.00 174 SER A O 1
ATOM 1312 N N . PRO A 1 175 ? -18.699 -13.024 17.238 1.00 47.09 175 PRO A N 1
ATOM 1313 C CA . PRO A 1 175 ? -19.944 -13.751 17.476 1.00 47.09 175 PRO A CA 1
ATOM 1314 C C . PRO A 1 175 ? -21.109 -12.759 17.627 1.00 47.09 175 PRO A C 1
ATOM 1316 O O . PRO A 1 175 ? -20.914 -11.643 18.118 1.00 47.09 175 PRO A O 1
ATOM 1319 N N . ARG A 1 176 ? -22.278 -13.147 17.101 1.00 49.78 176 ARG A N 1
ATOM 1320 C CA . ARG A 1 176 ? -23.534 -12.397 17.248 1.00 49.78 176 ARG A CA 1
ATOM 1321 C C . ARG A 1 176 ? -24.018 -12.436 18.688 1.00 49.78 176 ARG A C 1
ATOM 1323 O O . ARG A 1 176 ? -23.828 -13.498 19.318 1.00 49.78 176 ARG A O 1
#